Protein AF-A0AAP7IFY1-F1 (afdb_monomer_lite)

Structure (mmCIF, N/CA/C/O backbone):
data_AF-A0AAP7IFY1-F1
#
_entry.id   AF-A0AAP7IFY1-F1
#
loop_
_atom_site.group_PDB
_atom_site.id
_atom_site.type_symbol
_atom_site.label_atom_id
_atom_site.label_alt_id
_atom_site.label_comp_id
_atom_site.label_asym_id
_atom_site.label_entity_id
_atom_site.label_seq_id
_atom_site.pdbx_PDB_ins_code
_atom_site.Cartn_x
_atom_site.Cartn_y
_atom_site.Cartn_z
_atom_site.occupancy
_atom_site.B_iso_or_equiv
_atom_site.auth_seq_id
_atom_site.auth_comp_id
_atom_site.auth_asym_id
_atom_site.auth_atom_id
_atom_site.pdbx_PDB_model_num
ATOM 1 N N . MET A 1 1 ? -2.909 21.578 -3.553 1.00 58.75 1 MET A N 1
ATOM 2 C CA . MET A 1 1 ? -1.923 20.470 -3.543 1.00 58.75 1 MET A CA 1
ATOM 3 C C . MET A 1 1 ? -2.099 19.664 -2.266 1.00 58.75 1 MET A C 1
ATOM 5 O O . MET A 1 1 ? -2.273 20.268 -1.210 1.00 58.75 1 MET A O 1
ATOM 9 N N . ALA A 1 2 ? -2.111 18.334 -2.347 1.00 69.38 2 ALA A N 1
ATOM 10 C CA . ALA A 1 2 ? -2.243 17.483 -1.168 1.00 69.38 2 ALA A CA 1
ATOM 11 C C . ALA A 1 2 ? -0.867 16.984 -0.709 1.00 69.38 2 ALA A C 1
ATOM 13 O O . ALA A 1 2 ? -0.122 16.398 -1.504 1.00 69.38 2 ALA A O 1
ATOM 14 N N . SER A 1 3 ? -0.536 17.266 0.554 1.00 81.06 3 SER A N 1
ATOM 15 C CA . SER A 1 3 ? 0.665 16.779 1.230 1.00 81.06 3 SER A CA 1
ATOM 16 C C . SER A 1 3 ? 0.531 15.295 1.568 1.00 81.06 3 SER A C 1
ATOM 18 O O . SER A 1 3 ? -0.573 14.765 1.655 1.00 81.06 3 SER A O 1
ATOM 20 N N . GLU A 1 4 ? 1.658 14.636 1.804 1.00 81.62 4 GLU A N 1
ATOM 21 C CA . GLU A 1 4 ? 1.710 13.244 2.270 1.00 81.62 4 GLU A CA 1
ATOM 22 C C . GLU A 1 4 ? 0.977 13.048 3.605 1.00 81.62 4 GLU A C 1
ATOM 24 O O . GLU A 1 4 ? 0.236 12.088 3.777 1.00 81.62 4 GLU A O 1
ATOM 29 N N . SER A 1 5 ? 1.046 14.049 4.490 1.00 84.75 5 SER A N 1
ATOM 30 C CA . SER A 1 5 ? 0.261 14.105 5.729 1.00 84.75 5 SER A CA 1
ATOM 31 C C . SER A 1 5 ? -1.253 13.960 5.497 1.00 84.75 5 SER A C 1
ATOM 33 O O . SER A 1 5 ? -1.940 13.342 6.314 1.00 84.75 5 SER A O 1
ATOM 35 N N . LYS A 1 6 ? -1.795 14.446 4.367 1.00 86.81 6 LYS A N 1
ATOM 36 C CA . LYS A 1 6 ? -3.207 14.210 4.020 1.00 86.81 6 LYS A CA 1
ATOM 37 C C . LYS A 1 6 ? -3.469 12.751 3.655 1.00 86.81 6 LYS A C 1
ATOM 39 O O . LYS A 1 6 ? -4.497 12.219 4.064 1.00 86.81 6 LYS A O 1
ATOM 44 N N . THR A 1 7 ? -2.561 12.110 2.919 1.00 88.44 7 THR A N 1
ATOM 45 C CA . THR A 1 7 ? -2.655 10.682 2.578 1.00 88.44 7 THR A CA 1
ATOM 46 C C . THR A 1 7 ? -2.640 9.833 3.845 1.00 88.44 7 THR A C 1
ATOM 48 O O . THR A 1 7 ? -3.565 9.058 4.056 1.00 88.44 7 THR A O 1
ATOM 51 N N . ILE A 1 8 ? -1.673 10.069 4.735 1.00 91.81 8 ILE A N 1
ATOM 52 C CA . ILE A 1 8 ? -1.546 9.405 6.043 1.00 91.81 8 ILE A CA 1
ATOM 53 C C . ILE A 1 8 ? -2.837 9.557 6.846 1.00 91.81 8 ILE A C 1
ATOM 55 O O . ILE A 1 8 ? -3.445 8.569 7.240 1.00 91.81 8 ILE A O 1
ATOM 59 N N . THR A 1 9 ? -3.326 10.793 7.005 1.00 91.88 9 THR A N 1
ATOM 60 C CA . THR A 1 9 ? -4.581 11.069 7.727 1.00 91.88 9 THR A CA 1
ATOM 61 C C . THR A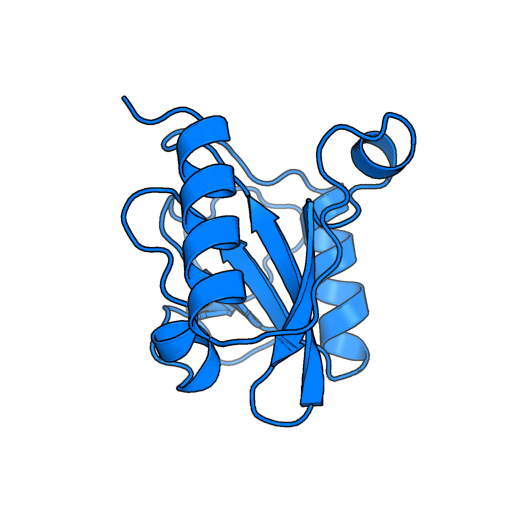 1 9 ? -5.767 10.301 7.135 1.00 91.88 9 THR A C 1
ATOM 63 O O . THR A 1 9 ? -6.627 9.807 7.868 1.00 91.88 9 THR A O 1
ATOM 66 N N . LYS A 1 10 ? -5.833 10.189 5.803 1.00 92.75 10 LYS A N 1
ATOM 67 C CA . LYS A 1 10 ? -6.902 9.469 5.106 1.00 92.75 10 LYS A CA 1
ATOM 68 C C . LYS A 1 10 ? -6.800 7.957 5.303 1.00 92.75 10 LYS A C 1
ATOM 70 O O . LYS A 1 10 ? -7.835 7.336 5.543 1.00 92.75 10 LYS A O 1
ATOM 75 N N . ILE A 1 11 ? -5.596 7.388 5.250 1.00 94.31 11 ILE A N 1
ATOM 76 C CA . ILE A 1 11 ? -5.346 5.969 5.540 1.00 94.31 11 ILE A CA 1
ATOM 77 C C . ILE A 1 11 ? -5.777 5.657 6.975 1.00 94.31 11 ILE A C 1
ATOM 79 O O . ILE A 1 11 ? -6.648 4.814 7.182 1.00 94.31 11 ILE A O 1
ATOM 83 N N . ASP A 1 12 ? -5.276 6.425 7.946 1.00 94.12 12 ASP A N 1
ATOM 84 C CA . ASP A 1 12 ? -5.597 6.282 9.370 1.00 94.12 12 ASP A CA 1
ATOM 85 C C . ASP A 1 12 ? -7.112 6.306 9.626 1.00 94.12 12 ASP A C 1
ATOM 87 O O . ASP A 1 12 ? -7.650 5.461 10.341 1.00 94.12 12 ASP A O 1
ATOM 91 N N . LYS A 1 13 ? -7.824 7.266 9.020 1.00 94.25 13 LYS A N 1
ATOM 92 C CA . LYS A 1 13 ? -9.278 7.400 9.177 1.00 94.25 13 LYS A CA 1
ATOM 93 C C . LYS A 1 13 ? -10.034 6.194 8.617 1.00 94.25 13 LYS A C 1
ATOM 95 O O . LYS A 1 13 ? -10.998 5.756 9.240 1.00 94.25 13 LYS A O 1
ATOM 100 N N . ASN A 1 14 ? -9.629 5.685 7.454 1.00 95.31 14 ASN A N 1
ATOM 101 C CA . ASN A 1 14 ? -10.272 4.530 6.825 1.00 95.31 14 ASN A CA 1
ATOM 102 C C . ASN A 1 14 ? -10.046 3.256 7.645 1.00 95.31 14 ASN A C 1
ATOM 104 O O . ASN A 1 14 ? -11.017 2.590 7.987 1.00 95.31 14 ASN A O 1
ATOM 108 N N . LEU A 1 15 ? -8.797 2.973 8.029 1.00 94.88 15 LEU A N 1
ATOM 109 C CA . LEU A 1 15 ? -8.455 1.785 8.816 1.00 94.88 15 LEU A CA 1
ATOM 110 C C . LEU A 1 15 ? -9.144 1.792 10.191 1.00 94.88 15 LEU A C 1
ATOM 112 O O . LEU A 1 15 ? -9.710 0.780 10.595 1.00 94.88 15 LEU A O 1
ATOM 116 N N . LYS A 1 16 ? -9.184 2.943 10.884 1.00 95.00 16 LYS A N 1
ATOM 117 C CA . LYS A 1 16 ? -9.916 3.082 12.160 1.00 95.00 16 LYS A CA 1
ATOM 118 C C . LYS A 1 16 ? -11.419 2.880 11.996 1.00 95.00 16 LYS A C 1
ATOM 120 O O . LYS A 1 16 ? -12.028 2.204 12.817 1.00 95.00 16 LYS A O 1
ATOM 125 N N . LYS A 1 17 ? -12.021 3.479 10.962 1.00 94.25 17 LYS A N 1
ATOM 126 C CA . LYS A 1 17 ? -13.464 3.359 10.694 1.00 94.25 17 LYS A CA 1
ATOM 127 C C . LYS A 1 17 ? -13.869 1.904 10.449 1.00 94.25 17 LYS A C 1
ATOM 129 O O . LYS A 1 17 ? -14.944 1.507 10.878 1.00 94.25 17 LYS A O 1
ATOM 134 N N . ASP A 1 18 ? -13.010 1.146 9.780 1.00 92.19 18 ASP A N 1
ATOM 135 C CA . ASP A 1 18 ? -13.211 -0.271 9.474 1.00 92.19 18 ASP A CA 1
ATOM 136 C C . ASP A 1 18 ? -12.891 -1.201 10.665 1.00 92.19 18 ASP A C 1
ATOM 138 O O . ASP A 1 18 ? -13.048 -2.412 10.573 1.00 92.19 18 ASP A O 1
ATOM 142 N N . GLY A 1 19 ? -12.437 -0.658 11.806 1.00 92.94 19 GLY A N 1
ATOM 143 C CA . GLY A 1 19 ? -12.070 -1.458 12.982 1.00 92.94 19 GLY A CA 1
ATOM 144 C C . GLY A 1 19 ? -10.820 -2.316 12.767 1.00 92.94 19 GLY A C 1
ATOM 145 O O . GLY A 1 19 ? -10.656 -3.357 13.402 1.00 92.94 19 GLY A O 1
ATOM 146 N N . ARG A 1 20 ? -9.944 -1.901 11.851 1.00 93.19 20 ARG A N 1
ATOM 147 C CA . ARG A 1 20 ? -8.857 -2.730 11.347 1.00 93.19 20 ARG A CA 1
ATOM 148 C C . ARG A 1 20 ? -7.635 -2.734 12.247 1.00 93.19 20 ARG A C 1
ATOM 150 O O . ARG A 1 20 ? -7.216 -1.687 12.736 1.00 93.19 20 ARG A O 1
ATOM 157 N N . PHE A 1 21 ? -6.991 -3.891 12.385 1.00 94.88 21 PHE A N 1
ATOM 158 C CA . PHE A 1 21 ? -5.642 -3.947 12.945 1.00 94.88 21 PHE A CA 1
ATOM 159 C C . PHE A 1 21 ? -4.651 -3.304 11.975 1.00 94.88 21 PHE A C 1
ATOM 161 O O . PHE A 1 21 ? -4.580 -3.708 10.816 1.00 94.88 21 PHE A O 1
ATOM 168 N N . TYR A 1 22 ? -3.847 -2.350 12.434 1.00 96.94 22 TYR A N 1
ATOM 169 C CA . TYR A 1 22 ? -2.752 -1.805 11.640 1.00 96.94 22 TYR A CA 1
ATOM 170 C C . TYR A 1 22 ? -1.618 -1.285 12.522 1.00 96.94 22 TYR A C 1
ATOM 172 O O . TYR A 1 22 ? -1.822 -0.914 13.676 1.00 96.94 22 TYR A O 1
ATOM 180 N N . THR A 1 23 ? -0.418 -1.224 11.951 1.00 95.50 23 THR A N 1
ATOM 181 C CA . THR A 1 23 ? 0.727 -0.506 12.520 1.00 95.50 23 THR A CA 1
ATOM 182 C C . THR A 1 23 ? 1.125 0.616 11.572 1.00 95.50 23 THR A C 1
ATOM 184 O O . THR A 1 23 ? 1.314 0.376 10.381 1.00 95.50 23 THR A O 1
ATOM 187 N N . ASN A 1 24 ? 1.245 1.834 12.104 1.00 93.19 24 ASN A N 1
ATOM 188 C CA . ASN A 1 24 ? 1.796 2.982 11.390 1.00 93.19 24 ASN A CA 1
ATOM 189 C C . ASN A 1 24 ? 3.296 3.090 11.704 1.00 93.19 24 ASN A C 1
ATOM 191 O O . ASN A 1 24 ? 3.683 3.281 12.856 1.00 93.19 24 ASN A O 1
ATOM 195 N N . ILE A 1 25 ? 4.121 2.921 10.678 1.00 92.44 25 ILE A N 1
ATOM 196 C CA . ILE A 1 25 ? 5.588 2.898 10.732 1.00 92.44 25 ILE A CA 1
ATOM 197 C C . ILE A 1 25 ? 6.175 4.224 10.205 1.00 92.44 25 ILE A C 1
ATOM 199 O O . ILE A 1 25 ? 7.365 4.508 10.413 1.00 92.44 25 ILE A O 1
ATOM 203 N N . HIS A 1 26 ? 5.340 5.050 9.561 1.00 84.75 26 HIS A N 1
ATOM 204 C CA . HIS A 1 26 ? 5.726 6.313 8.946 1.00 84.75 26 HIS A CA 1
ATOM 205 C C . HIS A 1 26 ? 6.521 7.206 9.909 1.00 84.75 26 HIS A C 1
ATOM 207 O O . HIS A 1 26 ? 6.156 7.403 11.069 1.00 84.75 26 HIS A O 1
ATOM 213 N N . GLY A 1 27 ? 7.621 7.779 9.415 1.00 74.94 27 GLY A N 1
ATOM 214 C CA . GLY A 1 27 ? 8.463 8.698 10.187 1.00 74.94 27 GLY A CA 1
ATOM 215 C C . GLY A 1 27 ? 9.498 8.024 11.096 1.00 74.94 27 GLY A C 1
ATOM 216 O O . GLY A 1 27 ? 10.295 8.723 11.723 1.00 74.94 27 GLY A O 1
ATOM 217 N N . SER A 1 28 ? 9.568 6.689 11.139 1.00 75.88 28 SER A N 1
ATOM 218 C CA . SER A 1 28 ? 10.666 5.999 11.822 1.00 75.88 28 SER A CA 1
ATOM 219 C C . SER A 1 28 ? 11.939 5.984 10.954 1.00 75.88 28 SER A C 1
ATOM 221 O O . SER A 1 28 ? 11.976 5.471 9.833 1.00 75.88 28 SER A O 1
ATOM 223 N N . GLY A 1 29 ? 13.029 6.565 11.472 1.00 69.00 29 GLY A N 1
ATOM 224 C CA . GLY A 1 29 ? 14.257 6.806 10.696 1.00 69.00 29 GLY A CA 1
ATOM 225 C C . GLY A 1 29 ? 14.947 5.548 10.145 1.00 69.00 29 GLY A C 1
ATOM 226 O O . GLY A 1 29 ? 15.648 5.631 9.137 1.00 69.00 29 GLY A O 1
ATOM 227 N N . MET A 1 30 ? 14.744 4.386 10.775 1.00 69.12 30 MET A N 1
ATOM 228 C CA . MET A 1 30 ? 15.261 3.098 10.293 1.00 69.12 30 MET A CA 1
ATOM 229 C C . MET A 1 30 ? 14.378 2.487 9.190 1.00 69.12 30 MET A C 1
ATOM 231 O O . MET A 1 30 ? 14.902 1.912 8.239 1.00 69.12 30 MET A O 1
ATOM 235 N N . ALA A 1 31 ? 13.053 2.639 9.276 1.00 73.19 31 ALA A N 1
ATOM 236 C CA . ALA A 1 31 ? 12.119 2.091 8.291 1.00 73.19 31 ALA A CA 1
ATOM 237 C C . ALA A 1 31 ? 12.231 2.803 6.938 1.00 73.19 31 ALA A C 1
ATOM 239 O O . ALA A 1 31 ? 12.343 2.143 5.902 1.00 73.19 31 ALA A O 1
ATOM 240 N N . ASN A 1 32 ? 12.326 4.138 6.963 1.00 71.94 32 ASN A N 1
ATOM 241 C CA . ASN A 1 32 ? 12.437 4.965 5.759 1.00 71.94 32 ASN A CA 1
ATOM 242 C C . ASN A 1 32 ? 13.660 4.602 4.900 1.00 71.94 32 ASN A C 1
ATOM 244 O O . ASN A 1 32 ? 13.587 4.615 3.673 1.00 71.94 32 ASN A O 1
ATOM 248 N N . LYS A 1 33 ? 14.788 4.235 5.525 1.00 77.69 33 LYS A N 1
ATOM 249 C CA . LYS A 1 33 ? 16.010 3.837 4.800 1.00 77.69 33 LYS A CA 1
ATOM 250 C C . LYS A 1 33 ? 15.855 2.495 4.080 1.00 77.69 33 LYS A C 1
ATOM 252 O O . LYS A 1 33 ? 16.426 2.302 3.010 1.00 77.69 33 LYS A O 1
ATOM 257 N N . ASN A 1 34 ? 15.059 1.586 4.639 1.00 85.25 34 ASN A N 1
ATOM 258 C CA . ASN A 1 34 ? 14.920 0.214 4.150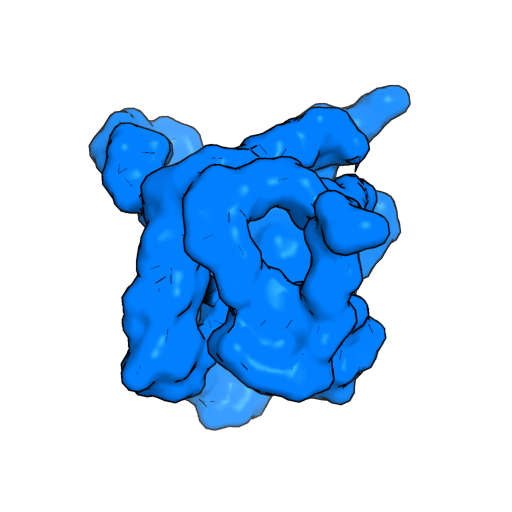 1.00 85.25 34 ASN A CA 1
ATOM 259 C C . ASN A 1 34 ? 13.729 0.010 3.199 1.00 85.25 34 ASN A C 1
ATOM 261 O O . ASN A 1 34 ? 13.522 -1.112 2.728 1.00 85.25 34 ASN A O 1
ATOM 265 N N . GLY A 1 35 ? 12.973 1.078 2.912 1.00 88.62 35 GLY A N 1
ATOM 266 C CA . GLY A 1 35 ? 11.789 1.038 2.051 1.00 88.62 35 GLY A CA 1
ATOM 267 C C . GLY A 1 35 ? 10.614 0.290 2.678 1.00 88.62 35 GLY A C 1
ATOM 268 O O . GLY A 1 35 ? 9.765 -0.205 1.947 1.00 88.62 35 GLY A O 1
ATOM 269 N N . VAL A 1 36 ? 10.606 0.147 4.008 1.00 93.00 36 VAL A N 1
ATOM 270 C CA . VAL A 1 36 ? 9.495 -0.474 4.737 1.00 93.00 36 VAL A CA 1
ATOM 271 C C . VAL A 1 36 ? 8.246 0.375 4.527 1.00 93.00 36 VAL A C 1
ATOM 273 O O . VAL A 1 36 ? 8.337 1.598 4.566 1.00 93.00 36 VAL A O 1
ATOM 276 N N . PHE A 1 37 ? 7.108 -0.287 4.326 1.00 95.75 37 PHE A N 1
ATOM 277 C CA . PHE A 1 37 ? 5.818 0.372 4.148 1.00 95.75 37 PHE A CA 1
ATOM 278 C C . PHE A 1 37 ? 5.500 1.325 5.300 1.00 95.75 37 PHE A C 1
ATOM 280 O O . PHE A 1 37 ? 5.733 0.998 6.466 1.00 95.75 37 PHE A O 1
ATOM 287 N N . ASP A 1 38 ? 4.879 2.457 4.978 1.00 95.12 38 ASP A N 1
ATOM 288 C CA . ASP A 1 38 ? 4.342 3.384 5.977 1.00 95.12 38 ASP A CA 1
ATOM 289 C C . ASP A 1 38 ? 3.295 2.724 6.877 1.00 95.12 38 ASP A C 1
ATOM 291 O O . ASP A 1 38 ? 3.195 3.043 8.061 1.00 95.12 38 ASP A O 1
ATOM 295 N N . TYR A 1 39 ? 2.528 1.787 6.321 1.00 96.38 39 TYR A N 1
ATOM 296 C CA . TYR A 1 39 ? 1.502 1.040 7.029 1.00 96.38 39 TYR A CA 1
ATOM 297 C C . TYR A 1 39 ? 1.589 -0.449 6.724 1.00 96.38 39 TYR A C 1
ATOM 299 O O . TYR A 1 39 ? 1.766 -0.865 5.578 1.00 96.38 39 TYR A O 1
ATOM 307 N N . VAL A 1 40 ? 1.367 -1.254 7.758 1.00 96.88 40 VAL A N 1
ATOM 308 C CA . VAL A 1 40 ? 1.144 -2.697 7.632 1.00 96.88 40 VAL A CA 1
ATOM 309 C C . VAL A 1 40 ? -0.155 -3.076 8.329 1.00 96.88 40 VAL A C 1
ATOM 311 O O . VAL A 1 40 ? -0.458 -2.596 9.423 1.00 96.88 40 VAL A O 1
ATOM 314 N N . THR A 1 41 ? -0.948 -3.910 7.674 1.00 97.69 41 THR A N 1
ATOM 315 C CA . THR A 1 41 ? -2.274 -4.343 8.121 1.00 97.69 41 THR A CA 1
ATOM 316 C C . THR A 1 41 ? -2.585 -5.726 7.537 1.00 97.69 41 THR A C 1
ATOM 318 O O . THR A 1 41 ? -1.716 -6.363 6.938 1.00 97.69 41 THR A O 1
ATOM 321 N N . LEU A 1 42 ? -3.807 -6.209 7.732 1.00 97.38 42 LEU A N 1
ATOM 322 C CA . LEU A 1 42 ? -4.335 -7.394 7.065 1.00 97.38 42 LEU A CA 1
ATOM 323 C C . LEU A 1 42 ? -5.388 -6.968 6.044 1.00 97.38 42 LEU A C 1
ATOM 325 O O . LEU A 1 42 ? -6.122 -6.013 6.292 1.00 97.38 42 LEU A O 1
ATOM 329 N N . ASP A 1 43 ? -5.484 -7.655 4.912 1.00 95.94 43 ASP A N 1
ATOM 330 C CA . ASP A 1 43 ? -6.595 -7.523 3.972 1.00 95.94 43 ASP A CA 1
ATOM 331 C C . ASP A 1 43 ? -7.878 -8.202 4.532 1.00 95.94 43 ASP A C 1
ATOM 333 O O . ASP A 1 43 ? -7.835 -8.823 5.597 1.00 95.94 43 ASP A O 1
ATOM 337 N N . ALA A 1 44 ? -9.034 -8.060 3.869 1.00 95.06 44 ALA A N 1
ATOM 338 C CA . ALA A 1 44 ? -10.298 -8.610 4.385 1.00 95.06 44 ALA A CA 1
ATOM 339 C C . ALA A 1 44 ? -10.307 -10.148 4.487 1.00 95.06 44 ALA A C 1
ATOM 341 O O . ALA A 1 44 ? -11.137 -10.713 5.197 1.00 95.06 44 ALA A O 1
ATOM 342 N N . ASN A 1 45 ? -9.374 -10.822 3.809 1.00 95.44 45 ASN A N 1
ATOM 343 C CA . ASN A 1 45 ? -9.188 -12.269 3.848 1.00 95.44 45 ASN A CA 1
ATOM 344 C C . ASN A 1 45 ? -8.084 -12.692 4.835 1.00 95.44 45 ASN A C 1
ATOM 346 O O . ASN A 1 45 ? -7.746 -13.872 4.910 1.00 95.44 45 ASN A O 1
ATOM 350 N N . GLY A 1 46 ? -7.507 -11.751 5.590 1.00 95.62 46 GLY A N 1
ATOM 351 C CA . GLY A 1 46 ? -6.429 -12.015 6.540 1.00 95.62 46 GLY A CA 1
ATOM 352 C C . GLY A 1 46 ? -5.035 -12.094 5.912 1.00 95.62 46 GLY A C 1
ATOM 353 O O . GLY A 1 46 ? -4.102 -12.541 6.580 1.00 95.62 46 GLY A O 1
ATOM 354 N N . LEU A 1 47 ? -4.857 -11.672 4.656 1.00 97.06 47 LEU A N 1
ATOM 355 C CA . LEU A 1 47 ? -3.545 -11.633 4.005 1.00 97.06 47 LEU A CA 1
ATOM 356 C C . LEU A 1 47 ? -2.755 -10.406 4.457 1.00 97.06 47 LEU A C 1
ATOM 358 O O . LEU A 1 47 ? -3.323 -9.342 4.677 1.00 97.06 47 LEU A O 1
ATOM 362 N N . PHE A 1 48 ? -1.430 -10.519 4.556 1.00 98.19 48 PHE A N 1
ATOM 363 C CA . PHE A 1 48 ? -0.585 -9.362 4.858 1.00 98.19 48 PHE A CA 1
ATOM 364 C C . PHE A 1 48 ? -0.759 -8.270 3.794 1.00 98.19 48 PHE A C 1
ATOM 366 O O . PHE A 1 48 ? -0.614 -8.547 2.603 1.00 98.19 48 PHE A O 1
ATOM 373 N N . LEU A 1 49 ? -1.012 -7.032 4.219 1.00 98.38 49 LEU A N 1
ATOM 374 C CA . LEU A 1 49 ? -1.157 -5.872 3.343 1.00 98.38 49 LEU A CA 1
ATOM 375 C C . LEU A 1 49 ? -0.174 -4.769 3.756 1.00 98.38 49 LEU A C 1
ATOM 377 O O . LEU A 1 49 ? -0.283 -4.197 4.842 1.00 98.38 49 LEU A O 1
ATOM 381 N N . GLY A 1 50 ? 0.773 -4.465 2.868 1.00 98.19 50 GLY A N 1
ATOM 382 C CA . GLY A 1 50 ? 1.656 -3.305 2.968 1.00 98.19 50 GLY A CA 1
ATOM 383 C C . GLY A 1 50 ? 1.084 -2.120 2.193 1.00 98.19 50 GLY A C 1
ATOM 384 O O . GLY A 1 50 ? 0.664 -2.276 1.046 1.00 98.19 50 GLY A O 1
ATOM 385 N N . ILE A 1 51 ? 1.064 -0.936 2.805 1.00 97.62 51 ILE A N 1
ATOM 386 C CA . ILE A 1 51 ? 0.576 0.296 2.177 1.00 97.62 51 ILE A CA 1
ATOM 387 C C . ILE A 1 51 ? 1.660 1.367 2.281 1.00 97.62 51 ILE A C 1
ATOM 389 O O . ILE A 1 51 ? 2.084 1.745 3.372 1.00 97.62 51 ILE A O 1
ATOM 393 N N . GLU A 1 52 ? 2.087 1.866 1.129 1.00 96.31 52 GLU A N 1
ATOM 394 C CA . GLU A 1 52 ? 3.064 2.942 0.989 1.00 96.31 52 GLU A CA 1
ATOM 395 C C . GLU A 1 52 ? 2.336 4.250 0.656 1.00 96.31 52 GLU A C 1
ATOM 397 O O . GLU A 1 52 ? 1.655 4.345 -0.366 1.00 96.31 52 GLU A O 1
ATOM 402 N N . ALA A 1 53 ? 2.459 5.271 1.499 1.00 95.12 53 ALA A N 1
ATOM 403 C CA . ALA A 1 53 ? 1.793 6.552 1.324 1.00 95.12 53 ALA A CA 1
ATOM 404 C C . ALA A 1 53 ? 2.626 7.493 0.445 1.00 95.12 53 ALA A C 1
ATOM 406 O O . ALA A 1 53 ? 3.837 7.631 0.583 1.00 95.12 53 ALA A O 1
ATOM 407 N N . LYS A 1 54 ? 1.962 8.215 -0.461 1.00 93.38 54 LYS A N 1
ATOM 408 C CA . LYS A 1 54 ? 2.593 9.257 -1.277 1.00 93.38 54 LYS A CA 1
ATOM 409 C C . LYS A 1 54 ? 1.809 10.549 -1.247 1.00 93.38 54 LYS A C 1
ATOM 411 O O . LYS A 1 54 ? 0.586 10.577 -1.121 1.00 93.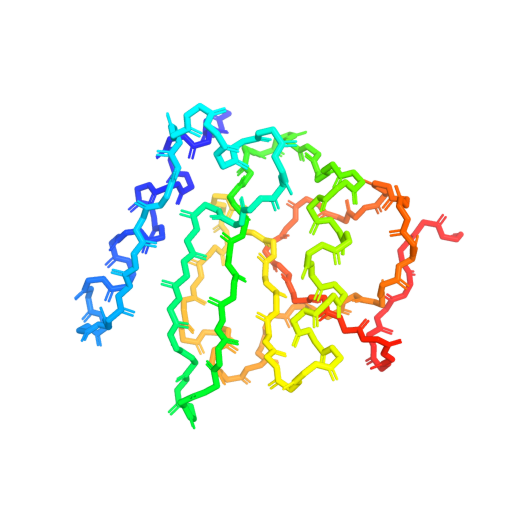38 54 LYS A O 1
ATOM 416 N N . SER A 1 55 ? 2.524 11.661 -1.400 1.00 92.12 55 SER A N 1
ATOM 417 C CA . SER A 1 55 ? 1.897 12.936 -1.747 1.00 92.12 55 SER A CA 1
ATOM 418 C C . SER A 1 55 ? 1.354 12.900 -3.178 1.00 92.12 55 SER A C 1
ATOM 420 O O . SER A 1 55 ? 1.791 12.102 -4.001 1.00 92.12 55 SER A O 1
ATOM 422 N N . SER A 1 56 ? 0.471 13.840 -3.524 1.00 89.88 56 SER A N 1
ATOM 423 C CA . SER A 1 56 ? -0.099 13.969 -4.884 1.00 89.88 56 SER A CA 1
ATOM 424 C C . SER A 1 56 ? 0.930 14.038 -6.030 1.00 89.88 56 SER A C 1
ATOM 426 O O . SER A 1 56 ? 0.594 13.784 -7.183 1.00 89.88 56 SER A O 1
ATOM 428 N N . ARG A 1 57 ? 2.192 14.388 -5.743 1.00 89.38 57 ARG A N 1
ATOM 429 C CA . ARG A 1 57 ? 3.295 14.378 -6.720 1.00 89.38 57 ARG A CA 1
ATOM 430 C C . ARG A 1 57 ? 4.398 13.376 -6.390 1.00 89.38 57 ARG A C 1
ATOM 432 O O . ARG A 1 57 ? 5.317 13.259 -7.204 1.00 89.38 57 ARG A O 1
ATOM 439 N N . GLY A 1 58 ? 4.300 12.700 -5.247 1.00 89.19 58 GLY A N 1
ATOM 440 C CA . GLY A 1 58 ? 5.288 11.769 -4.730 1.00 89.19 58 GLY A CA 1
ATOM 441 C C . GLY A 1 58 ? 5.535 10.628 -5.702 1.00 89.19 58 GLY A C 1
ATOM 442 O O . GLY A 1 58 ? 4.620 10.164 -6.385 1.00 89.19 58 GLY A O 1
ATOM 443 N N . LYS A 1 59 ? 6.795 10.215 -5.773 1.00 90.19 59 LYS A N 1
ATOM 444 C CA . LYS A 1 59 ? 7.213 9.031 -6.511 1.00 90.19 59 LYS A CA 1
ATOM 445 C C . LYS A 1 59 ? 7.474 7.915 -5.516 1.00 90.19 59 LYS A C 1
ATOM 447 O O . LYS A 1 59 ? 7.950 8.163 -4.406 1.00 90.19 59 LYS A O 1
ATOM 452 N N . VAL A 1 60 ? 7.151 6.703 -5.925 1.00 91.94 60 VAL A N 1
ATOM 453 C CA . VAL A 1 60 ? 7.626 5.506 -5.245 1.00 91.94 60 VAL A CA 1
ATOM 454 C C . VAL A 1 60 ? 9.112 5.341 -5.517 1.00 91.94 60 VAL A C 1
ATOM 456 O O . VAL A 1 60 ? 9.573 5.617 -6.622 1.00 91.94 60 VAL A O 1
ATOM 459 N N . TYR A 1 61 ? 9.856 4.936 -4.493 1.00 91.94 61 TYR A N 1
ATOM 460 C CA . TYR A 1 61 ? 11.281 4.673 -4.607 1.00 91.94 61 TYR A CA 1
ATOM 461 C C . TYR A 1 61 ? 11.553 3.200 -4.950 1.00 91.94 61 TYR A C 1
ATOM 463 O O . TYR A 1 61 ? 10.798 2.319 -4.534 1.00 91.94 61 TYR A O 1
ATOM 471 N N . PRO A 1 62 ? 12.672 2.909 -5.633 1.00 92.19 62 PRO A N 1
ATOM 472 C CA . PRO A 1 62 ? 13.097 1.549 -5.962 1.00 92.19 62 PRO A CA 1
ATOM 473 C C . PRO A 1 62 ? 13.042 0.540 -4.806 1.00 92.19 62 PRO A C 1
ATOM 475 O O . PRO A 1 62 ? 12.503 -0.556 -4.939 1.00 92.19 62 PRO A O 1
ATOM 478 N N . ASN A 1 63 ? 13.550 0.913 -3.630 1.00 92.75 63 ASN A N 1
ATOM 479 C CA . ASN A 1 63 ? 13.558 0.044 -2.450 1.00 92.75 63 ASN A CA 1
ATOM 480 C C . ASN A 1 63 ? 12.146 -0.286 -1.934 1.00 92.75 63 ASN A C 1
ATOM 482 O O . ASN A 1 63 ? 11.939 -1.380 -1.420 1.00 92.75 63 ASN A O 1
ATOM 486 N N . GLN A 1 64 ? 11.176 0.611 -2.104 1.00 94.25 64 GLN A N 1
ATOM 487 C CA . GLN A 1 64 ? 9.773 0.374 -1.746 1.00 94.25 64 GLN A CA 1
ATOM 488 C C . GLN A 1 64 ? 9.115 -0.601 -2.730 1.00 94.25 64 GLN A C 1
ATOM 490 O O . GLN A 1 64 ? 8.392 -1.503 -2.311 1.00 94.25 64 GLN A O 1
ATOM 495 N N . LEU A 1 65 ? 9.436 -0.501 -4.028 1.00 95.00 65 LEU A N 1
ATOM 496 C CA . LEU A 1 65 ? 9.010 -1.482 -5.037 1.00 95.00 65 LEU A CA 1
ATOM 497 C C . LEU A 1 65 ? 9.586 -2.870 -4.748 1.00 95.00 65 LEU A C 1
ATOM 499 O O . LEU A 1 65 ? 8.862 -3.860 -4.837 1.00 95.00 65 LEU A O 1
ATOM 503 N N . ARG A 1 66 ? 10.855 -2.958 -4.324 1.00 94.44 66 ARG A N 1
ATOM 504 C CA . ARG A 1 66 ? 11.444 -4.231 -3.870 1.00 94.44 66 ARG A CA 1
ATOM 505 C C . ARG A 1 66 ? 10.646 -4.843 -2.714 1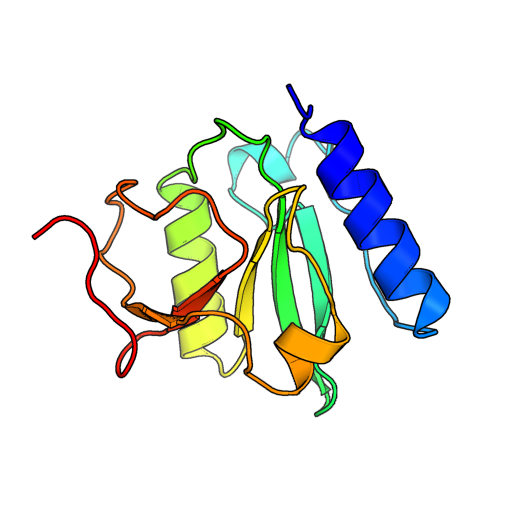.00 94.44 66 ARG A C 1
ATOM 507 O O . ARG A 1 66 ? 10.348 -6.032 -2.767 1.00 94.44 66 ARG A O 1
ATOM 514 N N . ARG A 1 67 ? 10.226 -4.047 -1.719 1.00 95.69 67 ARG A N 1
ATOM 515 C CA . ARG A 1 67 ? 9.361 -4.541 -0.627 1.00 95.69 67 ARG A CA 1
ATOM 516 C C . ARG A 1 67 ? 7.987 -4.984 -1.112 1.00 95.69 67 ARG A C 1
ATOM 518 O O . ARG A 1 67 ? 7.491 -5.995 -0.625 1.00 95.69 67 ARG A O 1
ATOM 525 N N . CYS A 1 68 ? 7.398 -4.289 -2.088 1.00 96.31 68 CYS A N 1
ATOM 526 C CA . CYS A 1 68 ? 6.157 -4.735 -2.730 1.00 96.31 68 CYS A CA 1
ATOM 527 C C . CYS A 1 68 ? 6.327 -6.143 -3.307 1.00 96.31 68 CYS A C 1
ATOM 529 O O . CYS A 1 68 ? 5.568 -7.044 -2.962 1.00 96.31 68 CYS A O 1
ATOM 531 N N . ARG A 1 69 ? 7.363 -6.350 -4.126 1.00 96.00 69 ARG A N 1
ATOM 532 C CA . ARG A 1 69 ? 7.666 -7.655 -4.720 1.00 96.00 69 ARG A CA 1
ATOM 533 C C . ARG A 1 69 ? 7.846 -8.741 -3.660 1.00 96.00 69 ARG A C 1
ATOM 535 O O . ARG A 1 69 ? 7.202 -9.780 -3.762 1.00 96.00 69 ARG A O 1
ATOM 542 N N . GLU A 1 70 ? 8.670 -8.486 -2.643 1.00 96.38 70 GLU A N 1
ATOM 543 C CA . GLU A 1 70 ? 8.945 -9.447 -1.568 1.00 96.38 70 GLU A CA 1
ATOM 544 C C . GLU A 1 70 ? 7.663 -9.956 -0.901 1.00 96.38 70 GLU A C 1
ATOM 546 O O . GLU A 1 70 ? 7.521 -11.160 -0.699 1.00 96.38 70 GLU A O 1
ATOM 551 N N . ILE A 1 71 ? 6.719 -9.069 -0.567 1.00 97.44 71 ILE A N 1
ATOM 552 C CA . ILE A 1 71 ? 5.486 -9.498 0.103 1.00 97.44 71 ILE A CA 1
ATOM 553 C C . ILE A 1 71 ? 4.514 -10.187 -0.854 1.00 97.44 71 ILE A C 1
ATOM 555 O O . ILE A 1 71 ? 3.875 -11.158 -0.454 1.00 97.44 71 ILE A O 1
ATOM 559 N N . ILE A 1 72 ? 4.435 -9.750 -2.117 1.00 97.50 72 ILE A N 1
ATOM 560 C CA . ILE A 1 72 ? 3.554 -10.370 -3.117 1.00 97.50 72 ILE A CA 1
ATOM 561 C C . ILE A 1 72 ? 4.020 -11.798 -3.423 1.00 97.50 72 ILE A C 1
ATOM 563 O O . ILE A 1 72 ? 3.205 -12.717 -3.473 1.00 97.50 72 ILE A O 1
ATOM 567 N N . GLU A 1 73 ? 5.332 -12.027 -3.537 1.00 97.38 73 GLU A N 1
ATOM 568 C CA . GLU A 1 73 ? 5.915 -13.368 -3.709 1.00 97.38 73 GLU A CA 1
ATOM 569 C C . GLU A 1 73 ? 5.628 -14.309 -2.520 1.00 97.38 73 GLU A C 1
ATOM 571 O O . GLU A 1 73 ? 5.739 -15.529 -2.652 1.00 97.38 73 GLU A O 1
ATOM 576 N N . LYS A 1 74 ? 5.236 -13.769 -1.357 1.00 97.81 74 LYS A N 1
ATOM 577 C CA . LYS A 1 74 ? 4.822 -14.529 -0.163 1.00 97.81 74 LYS A CA 1
ATOM 578 C C . LYS A 1 74 ? 3.302 -14.615 0.015 1.00 97.81 74 LYS A C 1
ATOM 580 O O . LYS A 1 74 ? 2.849 -15.104 1.046 1.00 97.81 74 LYS A O 1
ATOM 585 N N . GLY A 1 75 ? 2.523 -14.171 -0.972 1.00 97.31 75 GLY A N 1
ATOM 586 C CA . GLY A 1 75 ? 1.057 -14.186 -0.931 1.00 97.31 75 GLY A CA 1
ATOM 587 C C . GLY A 1 75 ? 0.431 -12.993 -0.204 1.00 97.31 75 GLY A C 1
ATOM 588 O O . GLY A 1 75 ? -0.777 -12.983 0.021 1.00 97.31 75 GLY A O 1
ATOM 589 N N . GLY A 1 76 ? 1.235 -11.996 0.169 1.00 98.06 76 GLY A N 1
ATOM 590 C CA . GLY A 1 76 ? 0.750 -10.706 0.641 1.00 98.06 76 GLY A CA 1
ATOM 591 C C . GLY A 1 76 ? 0.322 -9.790 -0.506 1.00 98.06 76 GLY A C 1
ATOM 592 O O . GLY A 1 76 ? 0.383 -10.139 -1.685 1.00 98.06 76 GLY A O 1
ATOM 593 N N . ARG A 1 77 ? -0.100 -8.582 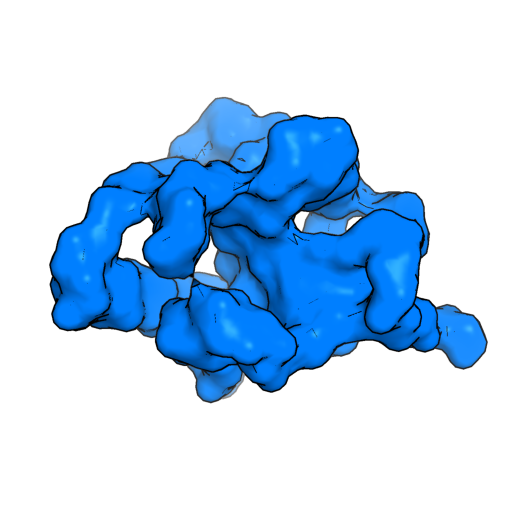-0.145 1.00 98.38 77 ARG A N 1
ATOM 594 C CA . ARG A 1 77 ? -0.602 -7.555 -1.060 1.00 98.38 77 ARG A CA 1
ATOM 595 C C . ARG A 1 77 ? 0.104 -6.234 -0.805 1.00 98.38 77 ARG A C 1
ATOM 597 O O . ARG A 1 77 ? 0.376 -5.893 0.344 1.00 98.38 77 ARG A O 1
ATOM 604 N N . ALA A 1 78 ? 0.382 -5.484 -1.866 1.00 98.12 78 ALA A N 1
ATOM 605 C CA . ALA A 1 78 ? 1.076 -4.205 -1.778 1.00 98.12 78 ALA A CA 1
ATOM 606 C C . ALA A 1 78 ? 0.276 -3.106 -2.480 1.00 98.12 78 ALA A C 1
ATOM 608 O O . ALA A 1 78 ? -0.065 -3.238 -3.655 1.00 98.12 78 ALA A O 1
ATOM 609 N N . VAL A 1 79 ? 0.011 -2.011 -1.770 1.00 97.94 79 VAL A N 1
ATOM 610 C CA . VAL A 1 79 ? -0.714 -0.850 -2.294 1.00 97.94 79 VAL A CA 1
ATOM 611 C C . VAL A 1 79 ? 0.156 0.394 -2.211 1.00 97.94 79 VAL A C 1
ATOM 613 O O . VAL A 1 79 ? 0.748 0.688 -1.174 1.00 97.94 79 VAL A O 1
ATOM 616 N N . ILE A 1 80 ? 0.173 1.166 -3.294 1.00 96.12 80 ILE A N 1
ATOM 617 C CA . ILE A 1 80 ? 0.691 2.532 -3.292 1.00 96.12 80 ILE A CA 1
ATOM 618 C C . ILE A 1 80 ? -0.504 3.471 -3.144 1.00 96.12 80 ILE A C 1
ATOM 620 O O . ILE A 1 80 ? -1.400 3.488 -3.985 1.00 96.12 80 ILE A O 1
ATOM 624 N N . ALA A 1 81 ? -0.539 4.243 -2.062 1.00 96.19 81 ALA A N 1
ATOM 625 C CA . ALA A 1 81 ? -1.663 5.088 -1.690 1.00 96.19 81 ALA A CA 1
ATOM 626 C C . ALA A 1 81 ? -1.409 6.566 -2.005 1.00 96.19 81 ALA A C 1
ATOM 628 O O . ALA A 1 81 ? -0.418 7.161 -1.580 1.00 96.19 81 ALA A O 1
ATOM 629 N N . TYR A 1 82 ? -2.377 7.190 -2.676 1.00 93.81 82 TYR A N 1
ATOM 630 C CA . TYR A 1 82 ? -2.390 8.616 -3.006 1.00 93.81 82 TYR A CA 1
ATOM 631 C C . TYR A 1 82 ? -3.624 9.308 -2.388 1.00 93.81 82 TYR A C 1
ATOM 633 O O . TYR A 1 82 ? -4.665 8.678 -2.182 1.00 93.81 82 TYR A O 1
ATOM 641 N N . PRO A 1 83 ? -3.554 10.619 -2.085 1.00 84.25 83 PRO A N 1
ATOM 642 C CA . PRO A 1 83 ? -4.515 11.285 -1.199 1.00 84.25 83 PRO A CA 1
ATOM 643 C C . PRO A 1 83 ? -5.941 11.377 -1.760 1.00 84.25 83 PRO A C 1
ATOM 645 O O . PRO A 1 83 ? -6.906 11.407 -0.994 1.00 84.25 83 PRO A O 1
ATOM 648 N N . GLU A 1 84 ? -6.112 11.416 -3.080 1.00 80.75 84 GLU A N 1
ATOM 649 C CA . GLU A 1 84 ? -7.428 11.640 -3.692 1.00 80.75 84 GLU A CA 1
ATOM 650 C C . GLU A 1 84 ? -8.311 10.376 -3.658 1.00 80.75 84 GLU A C 1
ATOM 652 O O . GLU A 1 84 ? -9.509 10.484 -3.408 1.00 80.75 84 GLU A O 1
ATOM 657 N N . ALA A 1 85 ? -7.730 9.172 -3.734 1.00 76.88 85 ALA A N 1
ATOM 658 C CA . ALA A 1 85 ? -8.482 7.940 -4.020 1.00 76.88 85 ALA A CA 1
ATOM 659 C C . ALA A 1 85 ? -8.336 6.799 -2.993 1.00 76.88 85 ALA A C 1
ATOM 661 O O . ALA A 1 85 ? -8.857 5.716 -3.232 1.00 76.88 85 ALA A O 1
ATOM 662 N N . PHE A 1 86 ? -7.657 7.003 -1.856 1.00 91.00 86 PHE A N 1
ATOM 663 C CA . PHE A 1 86 ? -7.531 5.918 -0.875 1.00 91.00 86 PHE A CA 1
ATOM 664 C C . PHE A 1 86 ? -8.887 5.516 -0.268 1.00 91.00 86 PHE A C 1
ATOM 666 O O . PHE A 1 86 ? -9.527 6.325 0.414 1.00 91.00 86 PHE A O 1
ATOM 673 N N . ASP A 1 87 ? -9.263 4.256 -0.472 1.00 93.81 87 ASP A N 1
ATOM 674 C CA . ASP A 1 87 ? -10.435 3.592 0.095 1.00 93.81 87 ASP A CA 1
ATOM 675 C C . ASP A 1 87 ? -10.081 2.128 0.395 1.00 93.81 87 ASP A C 1
ATOM 677 O O . ASP A 1 87 ? -9.775 1.348 -0.511 1.00 93.81 87 ASP A O 1
ATOM 681 N N . ILE A 1 88 ? -10.125 1.754 1.675 1.00 95.25 88 ILE A N 1
ATOM 682 C CA . ILE A 1 88 ? -9.799 0.391 2.109 1.00 95.25 88 ILE A CA 1
ATOM 683 C C . ILE A 1 88 ? -10.801 -0.641 1.575 1.00 95.25 88 ILE A C 1
ATOM 685 O O . ILE A 1 88 ? -10.400 -1.732 1.183 1.00 95.25 88 ILE A O 1
ATOM 689 N N . SER A 1 89 ? -12.080 -0.275 1.439 1.00 95.38 89 SER A N 1
ATOM 690 C CA . SER A 1 89 ? -13.114 -1.184 0.928 1.00 95.38 89 SER A CA 1
ATOM 691 C C . SER A 1 89 ? -12.894 -1.495 -0.555 1.00 95.38 89 SER A C 1
ATOM 693 O O . SER A 1 89 ? -13.128 -2.616 -1.017 1.00 95.38 89 SER A O 1
ATOM 695 N N . ALA A 1 90 ? -12.419 -0.509 -1.324 1.00 96.06 90 ALA A N 1
ATOM 696 C CA . ALA A 1 90 ? -12.044 -0.702 -2.722 1.00 96.06 90 ALA A CA 1
ATOM 697 C C . ALA A 1 90 ? -10.809 -1.606 -2.856 1.00 96.06 90 ALA A C 1
ATOM 699 O O . ALA A 1 90 ? -10.770 -2.451 -3.750 1.00 96.06 90 ALA A O 1
ATOM 700 N N . ILE A 1 91 ? -9.832 -1.476 -1.953 1.00 96.50 91 ILE A N 1
ATOM 701 C CA . ILE A 1 91 ? -8.663 -2.364 -1.896 1.00 96.50 91 ILE A CA 1
ATOM 702 C C . ILE A 1 91 ? -9.107 -3.799 -1.589 1.00 96.50 91 ILE A C 1
ATOM 704 O O . ILE A 1 91 ? -8.742 -4.716 -2.322 1.00 96.50 91 ILE A O 1
ATOM 708 N N . ASP A 1 92 ? -9.939 -4.013 -0.571 1.00 96.62 92 ASP A N 1
ATOM 709 C CA . ASP A 1 92 ? -10.412 -5.355 -0.202 1.00 96.62 92 ASP A CA 1
ATOM 710 C C . ASP A 1 92 ? -11.212 -6.036 -1.303 1.00 96.62 92 ASP A C 1
ATOM 712 O O . ASP A 1 92 ? -11.044 -7.224 -1.558 1.00 96.62 92 ASP A O 1
ATOM 716 N N . SER A 1 93 ? -12.050 -5.270 -1.995 1.00 96.38 93 SER A N 1
ATOM 717 C CA . SER A 1 93 ? -12.836 -5.774 -3.121 1.00 96.38 93 SER A CA 1
ATOM 718 C C . SER A 1 93 ? -12.062 -5.818 -4.444 1.00 96.38 93 SER A C 1
ATOM 720 O O . SER A 1 93 ? -12.661 -6.093 -5.482 1.00 96.38 93 SER A O 1
ATOM 722 N N . HIS A 1 94 ? -10.746 -5.564 -4.424 1.00 95.12 94 HIS A N 1
ATOM 723 C CA . HIS A 1 94 ? -9.864 -5.547 -5.596 1.00 95.12 94 HIS A CA 1
ATOM 724 C C . HIS A 1 94 ? -10.333 -4.608 -6.722 1.00 95.12 94 HIS A C 1
ATOM 726 O O . HIS A 1 94 ? -10.123 -4.891 -7.902 1.00 95.12 94 HIS A O 1
ATOM 732 N N . LYS A 1 95 ? -10.978 -3.497 -6.354 1.00 96.25 95 LYS A N 1
ATOM 733 C CA . LYS A 1 95 ? -11.506 -2.478 -7.274 1.00 96.25 95 LYS A CA 1
ATOM 734 C C . LYS A 1 95 ? -10.525 -1.345 -7.562 1.00 96.25 95 LYS A C 1
ATOM 736 O O . LYS A 1 95 ? -10.829 -0.485 -8.383 1.00 96.25 95 LYS A O 1
ATOM 741 N N . VAL A 1 96 ? -9.380 -1.316 -6.884 1.00 95.88 96 VAL A N 1
ATOM 742 C CA . VAL A 1 96 ? -8.291 -0.400 -7.239 1.00 95.88 96 VAL A CA 1
ATOM 743 C C . VAL A 1 96 ? -7.592 -0.882 -8.518 1.00 95.88 96 VAL A C 1
ATOM 745 O O . VAL A 1 96 ? -7.507 -2.096 -8.733 1.00 95.88 96 VAL A O 1
ATOM 748 N N . PRO A 1 97 ? -7.081 0.033 -9.361 1.00 96.19 97 PRO A N 1
ATOM 749 C CA . PRO A 1 97 ? -6.252 -0.325 -10.505 1.00 96.19 97 PRO A CA 1
ATOM 750 C C . PRO A 1 97 ? -5.074 -1.209 -10.095 1.00 96.19 97 PRO A C 1
ATOM 752 O O . PRO A 1 97 ? -4.490 -1.032 -9.021 1.00 96.19 97 PRO A O 1
ATOM 755 N N . LYS A 1 98 ? -4.720 -2.156 -10.964 1.00 96.62 98 LYS A N 1
ATOM 756 C CA . LYS A 1 98 ? -3.602 -3.076 -10.758 1.00 96.62 98 LYS A CA 1
ATOM 757 C C . LYS A 1 98 ? -2.536 -2.809 -11.797 1.00 96.62 98 LYS A C 1
ATOM 759 O O . LYS A 1 98 ? -2.827 -2.871 -12.989 1.00 96.62 98 LYS A O 1
ATOM 764 N N . TYR A 1 99 ? -1.310 -2.599 -11.344 1.00 95.50 99 TYR A N 1
ATOM 765 C CA . TYR A 1 99 ? -0.163 -2.424 -12.224 1.00 95.50 99 TYR A CA 1
ATOM 766 C C . TYR A 1 99 ? 0.844 -3.542 -12.011 1.00 95.50 99 TYR A C 1
ATOM 768 O O . TYR A 1 99 ? 1.112 -3.954 -10.878 1.00 95.50 99 TYR A O 1
ATOM 776 N N . ASN A 1 100 ? 1.386 -4.047 -13.117 1.00 94.31 100 ASN A N 1
ATOM 777 C CA . ASN A 1 100 ? 2.462 -5.016 -13.060 1.00 94.31 100 ASN A CA 1
ATOM 778 C C . ASN A 1 100 ? 3.682 -4.365 -12.415 1.00 94.31 100 ASN A C 1
ATOM 780 O O . ASN A 1 100 ? 4.019 -3.210 -12.677 1.00 94.31 100 ASN A O 1
ATOM 784 N N . TYR A 1 101 ? 4.358 -5.133 -11.576 1.00 92.50 101 TYR A N 1
ATOM 785 C CA . TYR A 1 101 ? 5.682 -4.793 -11.102 1.00 92.50 101 TYR A CA 1
ATOM 786 C C . TYR A 1 101 ? 6.629 -4.656 -12.305 1.00 92.50 101 TYR A C 1
ATOM 788 O O . TYR A 1 101 ? 6.861 -5.623 -13.027 1.00 92.50 101 TYR A O 1
ATOM 796 N N . ILE A 1 102 ? 7.164 -3.452 -12.503 1.00 84.94 102 ILE A N 1
ATOM 797 C CA . ILE A 1 102 ? 8.089 -3.088 -13.590 1.00 84.94 102 ILE A CA 1
ATOM 798 C C . ILE A 1 102 ? 9.496 -2.827 -13.040 1.00 84.94 102 ILE A C 1
ATOM 800 O O . ILE A 1 102 ? 10.116 -1.796 -13.300 1.00 84.94 102 ILE A O 1
ATOM 804 N N . ASP A 1 103 ? 9.982 -3.753 -12.215 1.00 79.69 103 ASP A N 1
ATOM 805 C CA . ASP A 1 103 ? 11.236 -3.605 -11.479 1.00 79.69 103 ASP A CA 1
ATOM 806 C C . ASP A 1 103 ? 11.271 -2.313 -10.643 1.00 79.69 103 ASP A C 1
ATOM 808 O O . ASP A 1 103 ? 10.328 -1.987 -9.921 1.00 79.69 103 ASP A O 1
ATOM 812 N N . GLU A 1 104 ? 12.389 -1.598 -10.678 1.00 79.19 104 GLU A N 1
ATOM 813 C CA . GLU A 1 104 ? 12.624 -0.364 -9.931 1.00 79.19 104 GLU A CA 1
ATOM 814 C C . GLU A 1 104 ? 12.222 0.890 -10.720 1.00 79.19 104 GLU A C 1
ATOM 816 O O . GLU A 1 104 ? 12.582 2.005 -10.328 1.00 79.19 104 GLU A O 1
ATOM 821 N N . ASP A 1 105 ? 11.484 0.730 -11.827 1.00 74.44 105 ASP A N 1
ATOM 822 C CA . ASP A 1 105 ? 10.983 1.868 -12.586 1.00 74.44 105 ASP A CA 1
ATOM 823 C C . ASP A 1 105 ? 9.872 2.586 -11.800 1.00 74.44 105 ASP A C 1
ATOM 825 O O . ASP A 1 105 ? 8.905 2.009 -11.306 1.00 74.44 105 ASP A O 1
ATOM 829 N N . THR A 1 106 ? 10.027 3.900 -11.677 1.00 74.31 106 THR A N 1
ATOM 830 C CA . THR A 1 106 ? 9.167 4.771 -10.863 1.00 74.31 106 THR A CA 1
ATOM 831 C C . THR A 1 106 ? 8.053 5.422 -11.678 1.00 74.31 106 THR A C 1
ATOM 833 O O . THR A 1 106 ? 7.378 6.334 -11.191 1.00 74.31 106 THR A O 1
ATOM 836 N N . LYS A 1 107 ? 7.849 4.973 -12.921 1.00 80.38 107 LYS A N 1
ATOM 837 C CA . LYS A 1 107 ? 6.802 5.441 -13.838 1.00 80.38 107 LYS A CA 1
ATOM 838 C C . LYS A 1 107 ? 5.398 4.963 -13.454 1.00 80.38 107 LYS A C 1
ATOM 840 O O . LYS A 1 107 ? 4.567 4.804 -14.322 1.00 80.38 107 LYS A O 1
ATOM 845 N N . LEU A 1 108 ? 5.074 4.755 -12.185 1.00 89.19 108 LEU A N 1
ATOM 846 C CA . LEU A 1 108 ? 3.695 4.428 -11.814 1.00 89.19 108 LEU A CA 1
ATOM 847 C C . LEU A 1 108 ? 2.783 5.664 -11.932 1.00 89.19 108 LEU A C 1
ATOM 849 O O . LEU A 1 108 ? 3.240 6.792 -11.684 1.00 89.19 108 LEU A O 1
ATOM 853 N N . PRO A 1 109 ? 1.495 5.485 -12.281 1.00 91.00 109 PRO A N 1
ATOM 854 C CA . PRO A 1 109 ? 0.534 6.575 -12.230 1.00 91.00 109 PRO A CA 1
ATOM 855 C C . PRO A 1 109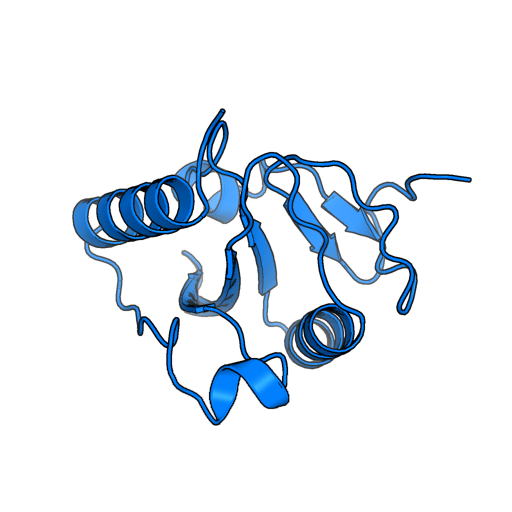 ? 0.359 7.068 -10.791 1.00 91.00 109 PRO A C 1
ATOM 857 O O . PRO A 1 109 ? 0.583 6.354 -9.814 1.00 91.00 109 PRO A O 1
ATOM 860 N N . LYS A 1 110 ? -0.035 8.336 -10.648 1.00 91.19 110 LYS A N 1
ATOM 861 C CA . LYS A 1 110 ? -0.179 8.999 -9.341 1.00 91.19 110 LYS A CA 1
ATOM 862 C C . LYS A 1 110 ? -1.591 8.850 -8.789 1.00 91.19 110 LYS A C 1
ATOM 864 O O . LYS A 1 110 ? -2.246 9.836 -8.451 1.00 91.19 110 LYS A O 1
ATOM 869 N N . GLU A 1 111 ? -2.042 7.609 -8.716 1.00 92.62 111 GLU A N 1
ATOM 870 C CA . GLU A 1 111 ? -3.334 7.208 -8.172 1.00 92.62 111 GLU A CA 1
ATOM 871 C C . GLU A 1 111 ? -3.173 6.033 -7.209 1.00 92.62 111 GLU A C 1
ATOM 873 O O . GLU A 1 111 ? -2.137 5.373 -7.189 1.00 92.62 111 GLU A O 1
ATOM 878 N N . THR A 1 112 ? -4.185 5.793 -6.370 1.00 95.44 112 THR A N 1
ATOM 879 C CA . THR A 1 112 ? -4.119 4.648 -5.452 1.00 95.44 112 THR A CA 1
ATOM 880 C C . THR A 1 112 ? -4.247 3.361 -6.251 1.00 95.44 112 THR A C 1
ATOM 882 O O . THR A 1 112 ? -5.241 3.184 -6.948 1.00 95.44 112 THR A O 1
ATOM 885 N N . LEU A 1 113 ? -3.260 2.478 -6.127 1.00 96.12 113 LEU A N 1
ATOM 886 C CA . LEU A 1 113 ? -3.135 1.286 -6.959 1.00 96.12 113 LEU A CA 1
ATOM 887 C C . LEU A 1 113 ? -2.551 0.106 -6.187 1.00 96.12 113 LEU A C 1
ATOM 889 O O . LEU A 1 113 ? -1.851 0.282 -5.189 1.00 96.12 113 LEU A O 1
ATOM 893 N N . GLU A 1 114 ? -2.815 -1.097 -6.683 1.00 97.25 114 GLU A N 1
ATOM 894 C CA . GLU A 1 114 ? -2.232 -2.348 -6.202 1.00 97.25 114 GLU A CA 1
ATOM 895 C C . GLU A 1 114 ? -1.127 -2.824 -7.157 1.00 97.25 114 GLU A C 1
ATOM 897 O O . GLU A 1 114 ? -1.297 -2.836 -8.378 1.00 97.25 114 GLU A O 1
ATOM 902 N N . ILE A 1 115 ? 0.016 -3.225 -6.598 1.00 96.75 115 ILE A N 1
ATOM 903 C CA . ILE A 1 115 ? 1.107 -3.837 -7.363 1.00 96.75 115 ILE A CA 1
ATOM 904 C C . ILE A 1 115 ? 0.862 -5.340 -7.449 1.00 96.75 115 ILE A C 1
ATOM 906 O O . ILE A 1 115 ? 0.575 -5.990 -6.444 1.00 96.75 115 ILE A O 1
ATOM 910 N N . VAL A 1 116 ? 1.019 -5.903 -8.645 1.00 96.88 116 VAL A N 1
ATOM 911 C CA . VAL A 1 116 ? 0.907 -7.345 -8.899 1.00 96.88 116 VAL A CA 1
ATOM 912 C C . VAL A 1 116 ? 2.092 -7.841 -9.724 1.00 96.88 116 VAL A C 1
ATOM 914 O O . VAL A 1 116 ? 2.683 -7.086 -10.485 1.00 96.88 116 VAL A O 1
ATOM 917 N N . LEU A 1 117 ? 2.457 -9.121 -9.609 1.00 95.12 117 LEU A N 1
ATOM 918 C CA . LEU A 1 117 ? 3.533 -9.690 -10.440 1.00 95.12 117 LEU A CA 1
ATOM 919 C C . LEU A 1 117 ? 3.089 -9.936 -11.889 1.00 95.12 117 LEU A C 1
ATOM 921 O O . LEU A 1 117 ? 3.913 -9.938 -12.798 1.00 95.12 117 LEU A O 1
ATOM 925 N N . LYS A 1 118 ? 1.793 -10.187 -12.103 1.00 93.25 118 LYS A N 1
ATOM 926 C CA . LYS A 1 118 ? 1.191 -10.431 -13.417 1.00 93.25 118 LYS A CA 1
ATOM 927 C C . LYS A 1 118 ? -0.307 -10.127 -13.374 1.00 93.25 118 LYS A C 1
ATOM 929 O O . LYS A 1 118 ? -0.943 -10.325 -12.341 1.00 93.25 118 LYS A O 1
ATOM 934 N N . GLY A 1 119 ? -0.875 -9.733 -14.513 1.00 92.81 119 GLY A N 1
ATOM 935 C CA . GLY A 1 119 ? -2.320 -9.541 -14.691 1.00 92.81 119 GLY A CA 1
ATOM 936 C C . GLY A 1 119 ? -2.817 -8.122 -14.406 1.00 92.81 119 GLY A C 1
ATOM 937 O O . GLY A 1 119 ? -4.024 -7.903 -14.424 1.00 92.81 119 GLY A O 1
ATOM 938 N N . GLY A 1 120 ? -1.907 -7.181 -14.145 1.00 93.31 120 GLY A N 1
ATOM 939 C CA . GLY A 1 120 ? -2.178 -5.747 -14.158 1.00 93.31 120 GLY A CA 1
ATOM 940 C C . GLY A 1 120 ? -1.797 -5.103 -15.492 1.00 93.31 120 GLY A C 1
ATOM 941 O O . GLY A 1 120 ? -1.347 -5.774 -16.425 1.00 93.31 120 GLY A O 1
ATOM 942 N N . GLU A 1 121 ? -1.949 -3.787 -15.562 1.00 93.31 121 GLU A N 1
ATOM 943 C CA . GLU A 1 121 ? -1.468 -2.956 -16.665 1.00 93.31 121 GLU A CA 1
ATOM 944 C C . GLU A 1 121 ? 0.039 -2.693 -16.535 1.00 93.31 121 GLU A C 1
ATOM 946 O O . GLU A 1 121 ? 0.581 -2.617 -15.430 1.00 93.31 121 GLU A O 1
ATOM 951 N N . THR A 1 122 ? 0.727 -2.519 -17.660 1.00 89.31 122 THR A N 1
ATOM 952 C CA . THR A 1 122 ? 2.095 -1.990 -17.684 1.00 89.31 122 THR A CA 1
ATOM 953 C C . THR A 1 122 ? 2.009 -0.512 -18.046 1.00 89.31 122 THR A C 1
ATOM 955 O O . THR A 1 122 ? 1.485 -0.169 -19.101 1.00 89.31 122 THR A O 1
ATOM 958 N N . TYR A 1 123 ? 2.470 0.375 -17.165 1.00 81.88 123 TYR A N 1
ATOM 959 C CA . TYR A 1 123 ? 2.396 1.818 -17.393 1.00 81.88 123 TYR A CA 1
ATOM 960 C C . TYR A 1 123 ? 3.733 2.367 -17.896 1.00 81.88 123 TYR A C 1
ATOM 962 O O . TYR A 1 123 ? 4.782 2.076 -17.323 1.00 81.88 123 TYR A O 1
ATOM 970 N N . GLY A 1 124 ? 3.682 3.244 -18.903 1.00 71.19 124 GLY A N 1
ATOM 971 C CA . GLY A 1 124 ? 4.859 3.961 -19.399 1.00 71.19 124 GLY A CA 1
ATOM 972 C C . GLY A 1 124 ? 5.728 3.177 -20.387 1.00 71.19 124 GLY A C 1
ATOM 973 O O . GLY A 1 124 ? 6.915 3.503 -20.501 1.00 71.19 124 GLY A O 1
ATOM 974 N N . GLU A 1 125 ? 5.144 2.181 -21.062 1.00 58.34 125 GLU A N 1
ATOM 975 C CA . GLU A 1 125 ? 5.614 1.682 -22.366 1.00 58.34 125 GLU A CA 1
ATOM 976 C C . GLU A 1 125 ? 5.254 2.654 -23.498 1.00 58.34 125 GLU A C 1
ATOM 978 O O . GLU A 1 125 ? 4.154 3.257 -23.440 1.00 58.34 125 GLU A O 1
#

InterPro domains:
  IPR011335 Restriction endonuclease type II-like [SSF52980] (12-95)
  IPR011856 tRNA endonuclease-like domain superfamily [G3DSA:3.40.1350.10] (2-91)

Organism: NCBI:txid246432

Secondary structure (DSSP, 8-state):
---HHHHHHHHHHHHHHTT--EEE-TT-HHHHHHT--SEEEE-TTS-EEEEEE--TTPPPPHHHHHHHHHHHTTT-EEEEE-TTT--HHHHHTT-S-EEE--TT-----SS-EEEESSSSBPP--

pLDDT: mean 90.77, std 8.44, range [58.34, 98.38]

Foldseek 3Di:
DFALVLQVVVVVVQCVVVVWDKDQPPPPPVCVVQLFARMWTAAPVRAIEGEHTAELPGWRALSVLVVQVVRVVVVHWYKYTYNPADHSVCVNVVVFAEEASPHRDRQDDSHIYIYHPDDGHHGDD

Sequence (125 aa):
MASESKTITKIDKNLKKDGRFYTNIHGSGMANKNGVFDYVTLDANGLFLGIEAKSSRGKVYPNQLRRCREIIEKGGRAVIAYPEAFDISAIDSHKVPKYNYIDEDTKLPKETLEIVLKGGETYGE

Radius of gyration: 13.15 Å; chains: 1; bounding box: 30×35×35 Å